Protein AF-A0A1V1P6X6-F1 (afdb_monomer_lite)

InterPro domains:
  IPR006120 Resolvase, HTH domain [PF02796] (16-47)
  IPR009057 Homedomain-like superfamily [SSF4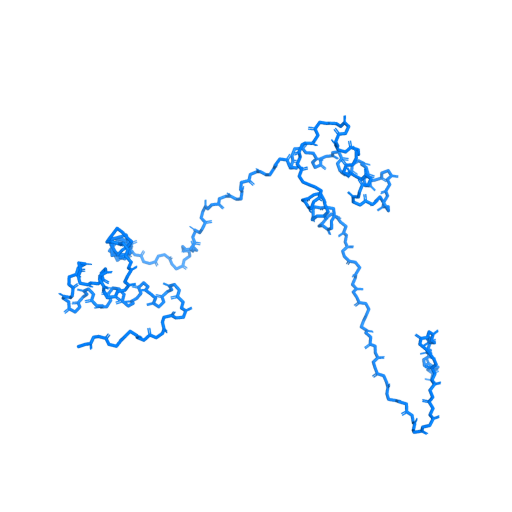6689] (17-115)

Foldseek 3Di:
DDPDDPDPDPVSVLVVLQVVVVVVDDLVNCCVVVVHDSVVSVVSNVVVVVCVVVDDPVPPDPPPVPPPPDDLCNVCVVVLVVCCVVPVPDDLVNSVVVVVVVPDPDDSVVSVVVNVVVDDPDDPDDDDDDDDDPPDDDDDDDDDDDDDD

Sequence (149 aa):
MIEVEIIKSKEEFENFVITKHAEGISIRSLAKILKVGRNTIRKILRSNESRRDNGHDILTEKKSNRKPKKKKLDDYAPKMKELLEKYPKITGVRMFEELQENGYEGSISLVREKLSRMRPSAKKTAINRFETEAGVHYGKNVIMVRKSI

Radius of gyration: 28.3 Å; chains: 1; bounding box: 50×43×78 Å

Structure (mmCIF, N/CA/C/O backbone):
data_AF-A0A1V1P6X6-F1
#
_entry.id   AF-A0A1V1P6X6-F1
#
loop_
_atom_site.group_PDB
_atom_site.id
_atom_site.type_symbol
_atom_site.label_atom_id
_atom_site.label_alt_id
_atom_site.label_comp_id
_atom_site.label_asym_id
_atom_site.label_entity_id
_atom_site.label_seq_id
_atom_site.pdbx_PDB_ins_code
_atom_site.Cartn_x
_atom_site.Cartn_y
_atom_site.Cartn_z
_atom_site.occupancy
_atom_site.B_iso_or_equiv
_atom_site.auth_seq_id
_atom_site.auth_comp_id
_atom_site.auth_asym_id
_atom_site.auth_atom_id
_atom_site.pdbx_PDB_model_num
ATOM 1 N N . MET A 1 1 ? 23.877 -17.109 -26.649 1.00 44.09 1 MET A N 1
ATOM 2 C CA . MET A 1 1 ? 22.930 -17.419 -25.556 1.00 44.09 1 MET A CA 1
ATOM 3 C C . MET A 1 1 ? 23.117 -16.304 -24.539 1.00 44.09 1 MET A C 1
ATOM 5 O O . MET A 1 1 ? 24.255 -16.095 -24.156 1.00 44.09 1 MET A O 1
ATOM 9 N N . ILE A 1 2 ? 22.105 -15.482 -24.242 1.00 53.31 2 ILE A N 1
ATOM 10 C CA . ILE A 1 2 ? 22.279 -14.400 -23.255 1.00 53.31 2 ILE A CA 1
ATOM 11 C C . ILE A 1 2 ? 22.017 -15.021 -21.887 1.00 53.31 2 ILE A C 1
ATOM 13 O O . ILE A 1 2 ? 20.891 -15.449 -21.633 1.00 53.31 2 ILE A O 1
ATOM 17 N N . GLU A 1 3 ? 23.050 -15.122 -21.056 1.00 53.53 3 GLU A N 1
ATOM 18 C CA . GLU A 1 3 ? 22.897 -15.476 -19.648 1.00 53.53 3 GLU A CA 1
ATOM 19 C C . GLU A 1 3 ? 22.062 -14.384 -18.983 1.00 53.53 3 GLU A C 1
ATOM 21 O O . GLU A 1 3 ? 22.423 -13.207 -18.977 1.00 53.53 3 GLU A O 1
ATOM 26 N N . VAL A 1 4 ? 20.876 -14.755 -18.511 1.00 59.06 4 VAL A N 1
ATOM 27 C CA . VAL A 1 4 ? 20.035 -13.835 -17.753 1.00 59.06 4 VAL A CA 1
ATOM 28 C C . VAL A 1 4 ? 20.540 -13.896 -16.321 1.00 59.06 4 VAL A C 1
ATOM 30 O O . VAL A 1 4 ? 20.183 -14.804 -15.571 1.00 59.06 4 VAL A O 1
ATOM 33 N N . GLU A 1 5 ? 21.412 -12.955 -15.966 1.00 62.25 5 GLU A N 1
ATOM 34 C CA . GLU A 1 5 ? 21.786 -12.705 -14.577 1.00 62.25 5 GLU A CA 1
ATOM 35 C C . GLU A 1 5 ? 20.522 -12.496 -13.733 1.00 62.25 5 GLU A C 1
ATOM 37 O O . GLU A 1 5 ? 19.517 -11.950 -14.195 1.00 62.25 5 GLU A O 1
ATOM 42 N N . ILE A 1 6 ? 20.549 -12.965 -12.487 1.00 70.25 6 ILE A N 1
ATOM 43 C CA . ILE A 1 6 ? 19.416 -12.839 -11.569 1.00 70.25 6 ILE A CA 1
ATOM 44 C C . ILE A 1 6 ? 19.187 -11.351 -11.292 1.00 70.25 6 ILE A C 1
ATOM 46 O O . ILE A 1 6 ? 19.927 -10.735 -10.529 1.00 70.25 6 ILE A O 1
ATOM 50 N N . ILE A 1 7 ? 18.141 -10.790 -11.891 1.00 74.38 7 ILE A N 1
ATOM 51 C CA . ILE A 1 7 ? 17.717 -9.409 -11.662 1.00 74.38 7 ILE A CA 1
ATOM 52 C C . ILE A 1 7 ? 17.001 -9.354 -10.310 1.00 74.38 7 ILE A C 1
ATOM 54 O O . ILE A 1 7 ? 15.911 -9.912 -10.155 1.00 74.38 7 ILE A O 1
ATOM 58 N N . LYS A 1 8 ? 17.615 -8.704 -9.317 1.00 72.62 8 LYS A N 1
ATOM 59 C CA . LYS A 1 8 ? 17.133 -8.667 -7.925 1.00 72.62 8 LYS A CA 1
ATOM 60 C C . LYS A 1 8 ? 16.248 -7.456 -7.657 1.00 72.62 8 LYS A C 1
ATOM 62 O O . LYS A 1 8 ? 15.394 -7.509 -6.772 1.00 72.62 8 LYS A O 1
ATOM 67 N N . SER A 1 9 ? 16.412 -6.380 -8.427 1.00 84.31 9 SER A N 1
ATOM 68 C CA . SER A 1 9 ? 15.653 -5.141 -8.253 1.00 84.31 9 SER A CA 1
ATOM 69 C C . SER A 1 9 ? 15.051 -4.606 -9.555 1.00 84.31 9 SER A C 1
ATOM 71 O O . SER A 1 9 ? 15.495 -4.885 -10.669 1.00 84.31 9 SER A O 1
ATOM 73 N N . LYS A 1 10 ? 14.002 -3.786 -9.420 1.00 82.69 10 LYS A N 1
ATOM 74 C CA . LYS A 1 10 ? 13.380 -3.104 -10.566 1.00 82.69 10 LYS A CA 1
ATOM 75 C C . LYS A 1 10 ? 14.355 -2.142 -11.261 1.00 82.69 10 LYS A C 1
ATOM 77 O O . LYS A 1 10 ? 14.233 -1.917 -12.459 1.00 82.69 10 LYS A O 1
ATOM 82 N N . GLU A 1 11 ? 15.291 -1.566 -10.515 1.00 84.62 11 GLU A N 1
ATOM 83 C CA . GLU A 1 11 ? 16.304 -0.650 -11.051 1.00 84.62 11 GLU A CA 1
ATOM 84 C C . GLU A 1 11 ? 17.312 -1.383 -11.927 1.00 84.62 11 GLU A C 1
ATOM 86 O O . GLU A 1 11 ? 17.564 -0.962 -13.053 1.00 84.62 11 GLU A O 1
ATOM 91 N N . GLU A 1 12 ? 17.802 -2.530 -11.458 1.00 85.56 12 GLU A N 1
ATOM 92 C CA . GLU A 1 12 ? 18.654 -3.418 -12.252 1.00 85.56 12 GLU A CA 1
ATOM 93 C C . GLU A 1 12 ? 17.956 -3.854 -13.543 1.00 85.56 12 GLU A C 1
ATOM 95 O O . GLU A 1 12 ? 18.572 -3.844 -14.607 1.00 85.56 12 GLU A O 1
ATOM 100 N N . PHE A 1 13 ? 16.653 -4.160 -13.478 1.00 89.31 13 PHE A N 1
ATOM 101 C CA . PHE A 1 13 ? 15.863 -4.498 -14.664 1.00 89.31 13 PHE A CA 1
ATOM 102 C C . PHE A 1 13 ? 15.847 -3.365 -15.698 1.00 89.31 13 PHE A C 1
ATOM 104 O O . PHE A 1 13 ? 16.064 -3.598 -16.888 1.00 89.31 13 PHE A O 1
ATOM 111 N N . GLU A 1 14 ? 15.561 -2.138 -15.253 1.00 89.56 14 GLU A N 1
ATOM 112 C CA . GLU A 1 14 ? 15.500 -0.964 -16.128 1.00 89.56 14 GLU A CA 1
ATOM 113 C C . GLU A 1 14 ? 16.864 -0.694 -16.777 1.00 89.56 14 GLU A C 1
ATOM 115 O O . GLU A 1 14 ? 16.933 -0.536 -17.998 1.00 89.56 14 GLU A O 1
ATOM 120 N N . ASN A 1 15 ? 17.943 -0.736 -15.992 1.00 89.56 15 ASN A N 1
ATOM 121 C CA . ASN A 1 15 ? 19.306 -0.540 -16.483 1.00 89.56 15 ASN A CA 1
ATOM 122 C C . ASN A 1 15 ? 19.712 -1.624 -17.485 1.00 89.56 15 ASN A C 1
ATOM 124 O O . ASN A 1 15 ? 20.220 -1.299 -18.555 1.00 89.56 15 ASN A O 1
ATOM 128 N N . PHE A 1 16 ? 19.414 -2.895 -17.201 1.00 90.69 16 PHE A N 1
ATOM 129 C CA . PHE A 1 16 ? 19.699 -4.001 -18.114 1.00 90.69 16 PHE A CA 1
ATOM 130 C C . PHE A 1 16 ? 19.025 -3.801 -19.477 1.00 90.69 16 PHE A C 1
ATOM 132 O O . PHE A 1 16 ? 19.661 -3.943 -20.521 1.00 90.69 16 PHE A O 1
ATOM 139 N N . VAL A 1 17 ? 17.743 -3.417 -19.480 1.00 92.38 17 VAL A N 1
ATOM 140 C CA . VAL A 1 17 ? 16.995 -3.134 -20.715 1.00 92.38 17 VAL A CA 1
ATOM 141 C C . VAL A 1 17 ? 17.638 -1.993 -21.506 1.00 92.38 17 VAL A C 1
ATOM 143 O O . VAL A 1 17 ? 17.759 -2.101 -22.727 1.00 92.38 17 VAL A O 1
ATOM 146 N N . ILE A 1 18 ? 18.053 -0.917 -20.833 1.00 91.81 18 ILE A N 1
ATOM 147 C CA . ILE A 1 18 ? 18.682 0.247 -21.471 1.00 91.81 18 ILE A CA 1
ATOM 148 C C . ILE A 1 18 ? 20.032 -0.139 -22.084 1.00 91.81 18 ILE A C 1
ATOM 150 O O . ILE A 1 18 ? 20.260 0.142 -23.260 1.00 91.81 18 ILE A O 1
ATOM 154 N N . THR A 1 19 ? 20.891 -0.825 -21.325 1.00 92.31 19 THR A N 1
ATOM 155 C CA . THR A 1 19 ? 22.223 -1.248 -21.779 1.00 92.31 19 THR A CA 1
ATOM 156 C C . THR A 1 19 ? 22.123 -2.192 -22.971 1.00 92.31 19 THR A C 1
ATOM 158 O O . THR A 1 19 ? 22.724 -1.944 -24.011 1.00 92.31 19 THR A O 1
ATOM 161 N N . LYS A 1 20 ? 21.279 -3.227 -22.885 1.00 92.06 20 LYS A N 1
ATOM 162 C CA . LYS A 1 20 ? 21.113 -4.200 -23.973 1.00 92.06 20 LYS A CA 1
ATOM 163 C C . LYS A 1 20 ? 20.488 -3.606 -25.231 1.00 92.06 20 LYS A C 1
ATOM 165 O O . LYS A 1 20 ? 20.836 -4.011 -26.337 1.00 92.06 20 LYS A O 1
ATOM 170 N N . HIS A 1 21 ? 19.587 -2.637 -25.092 1.00 92.31 21 HIS A N 1
ATOM 171 C CA . HIS A 1 21 ? 19.067 -1.917 -26.250 1.00 92.31 21 HIS A CA 1
ATOM 172 C C . HIS A 1 21 ? 20.132 -1.012 -26.890 1.00 92.31 21 HIS A C 1
ATOM 174 O O . HIS A 1 21 ? 20.191 -0.925 -28.113 1.00 92.31 21 HIS A O 1
ATOM 180 N N . ALA A 1 22 ? 20.992 -0.375 -26.086 1.00 90.31 22 ALA A N 1
ATOM 181 C CA . ALA A 1 22 ? 22.118 0.421 -26.581 1.00 90.31 22 ALA A CA 1
ATOM 182 C C . ALA A 1 22 ? 23.176 -0.436 -27.302 1.00 90.31 22 ALA A C 1
ATOM 184 O O . ALA A 1 22 ? 23.744 0.013 -28.290 1.00 90.31 22 ALA A O 1
ATOM 185 N N . GLU A 1 23 ? 23.367 -1.691 -26.879 1.00 92.44 23 GLU A N 1
ATOM 186 C CA . GLU A 1 23 ? 24.175 -2.704 -27.583 1.00 92.44 23 GLU A CA 1
ATOM 187 C C . GLU A 1 23 ? 23.555 -3.166 -28.927 1.00 92.44 23 GLU A C 1
ATOM 189 O O . GLU A 1 23 ? 24.137 -3.991 -29.627 1.00 92.44 23 GLU A O 1
ATOM 194 N N . GLY A 1 24 ? 22.370 -2.667 -29.308 1.00 92.56 24 GLY A N 1
ATOM 195 C CA . GLY A 1 24 ? 21.721 -2.969 -30.591 1.00 92.56 24 GLY A CA 1
ATOM 196 C C . GLY A 1 24 ? 20.724 -4.132 -30.557 1.00 92.56 24 GLY A C 1
ATOM 197 O O . GLY A 1 24 ? 20.193 -4.531 -31.598 1.00 92.56 24 GLY A O 1
ATOM 198 N N . ILE A 1 25 ? 20.408 -4.684 -29.380 1.00 91.75 25 ILE A N 1
ATOM 199 C CA . ILE A 1 25 ? 19.417 -5.760 -29.272 1.00 91.75 25 ILE A CA 1
ATOM 200 C C . ILE A 1 25 ? 18.009 -5.191 -29.477 1.00 91.75 25 ILE A C 1
ATOM 202 O O . ILE A 1 25 ? 17.536 -4.324 -28.742 1.00 91.75 25 ILE A O 1
ATOM 206 N N . SER A 1 26 ? 17.287 -5.741 -30.457 1.00 94.50 26 SER A N 1
ATOM 207 C CA . SER A 1 26 ? 15.930 -5.286 -30.765 1.00 94.50 26 SER A CA 1
ATOM 208 C C . SER A 1 26 ? 14.947 -5.497 -29.605 1.00 94.50 26 SER A C 1
ATOM 210 O O . SER A 1 26 ? 14.988 -6.498 -28.883 1.00 94.50 26 SER A O 1
ATOM 212 N N . ILE A 1 27 ? 13.948 -4.613 -29.508 1.00 93.56 27 ILE A N 1
ATOM 213 C CA . ILE A 1 27 ? 12.842 -4.708 -28.534 1.00 93.56 27 ILE A CA 1
ATOM 214 C C . ILE A 1 27 ? 12.140 -6.077 -28.596 1.00 93.56 27 ILE A C 1
ATOM 216 O O . ILE A 1 27 ? 11.702 -6.607 -27.576 1.00 93.56 27 ILE A O 1
ATOM 220 N N . ARG A 1 28 ? 12.012 -6.665 -29.796 1.00 93.12 28 ARG A N 1
ATOM 221 C CA . ARG A 1 28 ? 11.396 -7.990 -29.979 1.00 93.12 28 ARG A CA 1
ATOM 222 C C . ARG A 1 28 ? 12.242 -9.096 -29.349 1.00 93.12 28 ARG A C 1
ATOM 224 O O . ARG A 1 28 ? 11.672 -9.987 -28.725 1.00 93.12 28 ARG A O 1
ATOM 231 N N . SER A 1 29 ? 13.563 -9.022 -29.502 1.00 91.69 29 SER A N 1
ATOM 232 C CA . SER A 1 29 ? 14.496 -9.975 -28.899 1.00 91.69 29 SER A CA 1
ATOM 233 C C . SER A 1 29 ? 14.498 -9.848 -27.374 1.00 91.69 29 SER A C 1
ATOM 235 O O . SER A 1 29 ? 14.272 -10.837 -26.681 1.00 91.69 29 SER A O 1
ATOM 237 N N . LEU A 1 30 ? 14.581 -8.619 -26.848 1.00 90.69 30 LEU A N 1
ATOM 238 C CA . LEU A 1 30 ? 14.488 -8.349 -25.407 1.00 90.69 30 LEU A CA 1
ATOM 239 C C . LEU A 1 30 ? 13.196 -8.888 -24.788 1.00 90.69 30 LEU A C 1
ATOM 241 O O . LEU A 1 30 ? 13.235 -9.529 -23.743 1.00 90.69 30 LEU A O 1
ATOM 245 N N . ALA A 1 31 ? 12.055 -8.692 -25.453 1.00 92.69 31 ALA A N 1
ATOM 246 C CA . ALA A 1 31 ? 10.772 -9.213 -24.983 1.00 92.69 31 ALA A CA 1
ATOM 247 C C . ALA A 1 31 ? 10.758 -10.747 -24.888 1.00 92.69 31 ALA A C 1
ATOM 249 O O . ALA A 1 31 ? 10.180 -11.302 -23.955 1.00 92.69 31 ALA A O 1
ATOM 250 N N . LYS A 1 32 ? 11.402 -11.430 -25.844 1.00 89.44 32 LYS A N 1
ATOM 251 C CA . LYS A 1 32 ? 11.490 -12.894 -25.878 1.00 89.44 32 LYS A CA 1
ATOM 252 C C . LYS A 1 32 ? 12.423 -13.431 -24.790 1.00 89.44 32 LYS A C 1
ATOM 254 O O . LYS A 1 32 ? 12.081 -14.419 -24.150 1.00 89.44 32 LYS A O 1
ATOM 259 N N . ILE A 1 33 ? 13.562 -12.772 -24.574 1.00 88.25 33 ILE A N 1
ATOM 260 C CA . ILE A 1 33 ? 14.589 -13.183 -23.603 1.00 88.25 33 ILE A CA 1
ATOM 261 C C . ILE A 1 33 ? 14.120 -12.919 -22.169 1.00 88.25 33 ILE A C 1
ATOM 263 O O . ILE A 1 33 ? 14.171 -13.813 -21.332 1.00 88.25 33 ILE A O 1
ATOM 267 N N . LEU A 1 34 ? 13.589 -11.723 -21.901 1.00 86.81 34 LEU A N 1
ATOM 268 C CA . LEU A 1 34 ? 13.144 -11.310 -20.565 1.00 86.81 34 LEU A CA 1
ATOM 269 C C . LEU A 1 34 ? 11.728 -11.792 -20.216 1.00 86.81 34 LEU A C 1
ATOM 271 O O . LEU A 1 34 ? 11.293 -11.623 -19.083 1.00 86.81 34 LEU A O 1
ATOM 275 N N . LYS A 1 35 ? 10.988 -12.361 -21.180 1.00 88.69 35 LYS A N 1
ATOM 276 C CA . LYS A 1 35 ? 9.568 -12.746 -21.042 1.00 88.69 35 LYS A CA 1
ATOM 277 C C . LYS A 1 35 ? 8.675 -11.596 -20.548 1.00 88.69 35 LYS A C 1
ATOM 279 O O . LYS A 1 35 ? 7.726 -11.798 -19.796 1.00 88.69 35 LYS A O 1
ATOM 284 N N . VAL A 1 36 ? 8.959 -10.377 -21.007 1.00 89.94 36 VAL A N 1
ATOM 285 C CA . VAL A 1 36 ? 8.192 -9.167 -20.679 1.00 89.94 36 VAL A CA 1
ATOM 286 C C . VAL A 1 36 ? 7.527 -8.608 -21.936 1.00 89.94 36 VAL A C 1
ATOM 288 O O . VAL A 1 36 ? 8.077 -8.652 -23.036 1.00 89.94 36 VAL A O 1
ATOM 291 N N . GLY A 1 37 ? 6.327 -8.043 -21.785 1.00 91.69 37 GLY A N 1
ATOM 292 C CA . GLY A 1 37 ? 5.616 -7.393 -22.883 1.00 91.69 37 GLY A CA 1
ATOM 293 C C . GLY A 1 37 ? 6.428 -6.262 -23.531 1.00 91.69 37 GLY A C 1
ATOM 294 O O . GLY A 1 37 ? 7.026 -5.427 -22.851 1.00 91.69 37 GLY A O 1
ATOM 295 N N . ARG A 1 38 ? 6.383 -6.173 -24.868 1.00 92.44 38 ARG A N 1
ATOM 296 C CA . ARG A 1 38 ? 7.097 -5.143 -25.657 1.00 92.44 38 ARG A CA 1
ATOM 297 C C . ARG A 1 38 ? 6.769 -3.712 -25.206 1.00 92.44 38 ARG A C 1
ATOM 299 O O . ARG A 1 38 ? 7.607 -2.824 -25.318 1.00 92.44 38 ARG A O 1
ATOM 306 N N . ASN A 1 39 ? 5.559 -3.483 -24.694 1.00 94.69 39 ASN A N 1
ATOM 307 C CA . ASN A 1 39 ? 5.123 -2.174 -24.203 1.00 94.69 39 ASN A CA 1
ATOM 308 C C . ASN A 1 39 ? 5.856 -1.746 -22.928 1.00 94.69 39 ASN A C 1
ATOM 310 O O . ASN A 1 39 ? 6.136 -0.562 -22.770 1.00 94.69 39 ASN A O 1
ATOM 314 N N . THR A 1 40 ? 6.220 -2.688 -22.058 1.00 92.06 40 THR A N 1
ATOM 315 C CA . THR A 1 40 ? 7.005 -2.401 -20.852 1.00 92.06 40 THR A CA 1
ATOM 316 C C . THR A 1 40 ? 8.410 -1.954 -21.231 1.00 92.06 40 THR A C 1
ATOM 318 O O . THR A 1 40 ? 8.866 -0.920 -20.758 1.00 92.06 40 THR A O 1
ATOM 321 N N . ILE A 1 41 ? 9.050 -2.671 -22.159 1.00 92.94 41 ILE A N 1
ATOM 322 C CA . ILE A 1 41 ? 10.378 -2.320 -22.679 1.00 92.94 41 ILE A CA 1
ATOM 323 C C . ILE A 1 41 ? 10.344 -0.933 -23.331 1.00 92.94 41 ILE A C 1
ATOM 325 O O . ILE A 1 41 ? 11.138 -0.069 -22.977 1.00 92.94 41 ILE A O 1
ATOM 329 N N . ARG A 1 42 ? 9.364 -0.663 -24.208 1.00 94.56 42 ARG A N 1
ATOM 330 C CA . ARG A 1 42 ? 9.182 0.674 -24.806 1.00 94.56 42 ARG A CA 1
ATOM 331 C C . ARG A 1 42 ? 8.988 1.766 -23.763 1.00 94.56 42 ARG A C 1
ATOM 333 O O . ARG A 1 42 ? 9.522 2.855 -23.925 1.00 94.56 42 ARG A O 1
ATOM 340 N N . LYS A 1 43 ? 8.209 1.496 -22.713 1.00 93.19 43 LYS A N 1
ATOM 341 C CA . LYS A 1 43 ? 7.966 2.460 -21.638 1.00 93.19 43 LYS A CA 1
ATOM 342 C C . LYS A 1 43 ? 9.256 2.799 -20.894 1.00 93.19 43 LYS A C 1
ATOM 344 O O . LYS A 1 43 ? 9.474 3.970 -20.612 1.00 93.19 43 LYS A O 1
ATOM 349 N N . ILE A 1 44 ? 10.097 1.803 -20.616 1.00 91.81 44 ILE A N 1
ATOM 350 C CA . ILE A 1 44 ? 11.402 2.001 -19.970 1.00 91.81 44 ILE A CA 1
ATOM 351 C C . ILE A 1 44 ? 12.304 2.860 -20.856 1.00 91.81 44 ILE A C 1
ATOM 353 O O . ILE A 1 44 ? 12.811 3.875 -20.390 1.00 91.81 44 ILE A O 1
ATOM 357 N N . LEU A 1 45 ? 12.432 2.512 -22.140 1.00 92.38 45 LEU A N 1
ATOM 358 C CA . LEU A 1 45 ? 13.278 3.252 -23.081 1.00 92.38 45 LEU A CA 1
ATOM 359 C C . LEU A 1 45 ? 12.825 4.710 -23.244 1.00 92.38 45 LEU A C 1
ATOM 361 O O . LEU A 1 45 ? 13.643 5.609 -23.096 1.00 92.38 45 LEU A O 1
ATOM 365 N N . ARG A 1 46 ? 11.520 4.952 -23.435 1.00 91.50 46 ARG A N 1
ATOM 366 C CA . ARG A 1 46 ? 10.955 6.313 -23.514 1.00 91.50 46 ARG A CA 1
ATOM 367 C C . ARG A 1 46 ? 11.139 7.095 -22.218 1.00 91.50 46 ARG A C 1
ATOM 369 O O . ARG A 1 46 ? 11.444 8.278 -22.249 1.00 91.50 46 ARG A O 1
ATOM 376 N N . SER A 1 47 ? 10.947 6.443 -21.069 1.00 86.50 47 SER A N 1
ATOM 377 C CA . SER A 1 47 ? 11.157 7.089 -19.772 1.00 86.50 47 SER A CA 1
ATOM 378 C C . 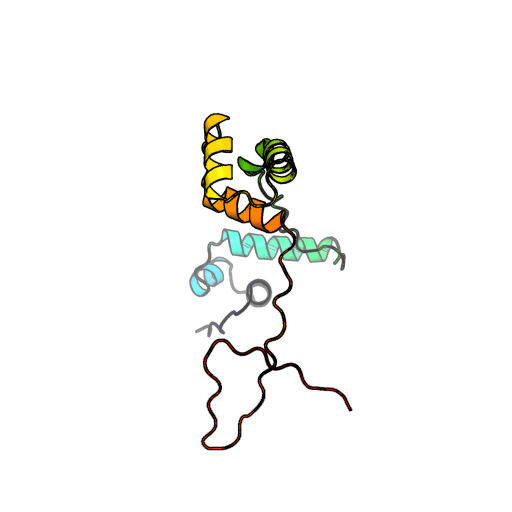SER A 1 47 ? 12.621 7.477 -19.579 1.00 86.50 47 SER A C 1
ATOM 380 O O . SER A 1 47 ? 12.888 8.532 -19.015 1.00 86.50 47 SER A O 1
ATOM 382 N N . ASN A 1 48 ? 13.559 6.653 -20.045 1.00 87.44 48 ASN A N 1
ATOM 383 C CA . ASN A 1 48 ? 14.986 6.952 -20.013 1.00 87.44 48 ASN A CA 1
ATOM 384 C C . ASN A 1 48 ? 15.364 8.090 -20.973 1.00 87.44 48 ASN A C 1
ATOM 386 O O . ASN A 1 48 ? 16.089 8.991 -20.577 1.00 87.44 48 ASN A O 1
ATOM 390 N N . GLU A 1 49 ? 14.840 8.087 -22.198 1.00 85.69 49 GLU A N 1
ATOM 391 C CA . GLU A 1 49 ? 15.031 9.170 -23.174 1.00 85.69 49 GLU A CA 1
ATOM 392 C C . GLU A 1 49 ? 14.516 10.505 -22.620 1.00 85.69 49 GLU A C 1
ATOM 394 O O . GLU A 1 49 ? 15.282 11.451 -22.474 1.00 85.69 49 GLU A O 1
ATOM 399 N N . SER A 1 50 ? 13.281 10.527 -22.107 1.00 83.69 50 SER A N 1
ATOM 400 C CA . SER A 1 50 ? 12.714 11.727 -21.476 1.00 83.69 50 SER A CA 1
ATOM 401 C C . SER A 1 50 ? 13.510 12.229 -20.262 1.00 83.69 50 SER A C 1
ATOM 403 O O . SER A 1 50 ? 13.503 13.424 -19.983 1.00 83.69 50 SER A O 1
ATOM 405 N N . ARG A 1 51 ? 14.206 11.339 -19.538 1.00 80.88 51 ARG A N 1
ATOM 406 C CA . ARG A 1 51 ? 15.108 11.708 -18.433 1.00 80.88 51 ARG A CA 1
ATOM 407 C C . ARG A 1 51 ? 16.420 12.319 -18.922 1.00 80.88 51 ARG A C 1
ATOM 409 O O . ARG A 1 51 ? 16.976 13.154 -18.219 1.00 80.88 51 ARG A O 1
ATOM 416 N N . ARG A 1 52 ? 16.921 11.895 -20.086 1.00 77.56 52 ARG A N 1
ATOM 417 C CA . ARG A 1 52 ? 18.127 12.465 -20.706 1.00 77.56 52 ARG A CA 1
ATOM 418 C C . ARG A 1 52 ? 17.849 13.862 -21.248 1.00 77.56 52 ARG A C 1
ATOM 420 O O . ARG A 1 52 ? 18.641 14.759 -20.994 1.00 77.56 52 ARG A O 1
ATOM 427 N N . ASP A 1 53 ? 16.706 14.042 -21.906 1.00 79.75 53 ASP A N 1
ATOM 428 C CA . ASP A 1 53 ? 16.354 15.308 -22.557 1.00 79.75 53 ASP A CA 1
ATOM 429 C C . ASP A 1 53 ? 15.999 16.419 -21.557 1.00 79.75 53 ASP A C 1
ATOM 431 O O . ASP A 1 53 ? 16.336 17.577 -21.776 1.00 79.75 53 ASP A O 1
ATOM 435 N N . ASN A 1 54 ? 15.337 16.081 -20.443 1.00 70.94 54 ASN A N 1
ATOM 436 C CA . ASN A 1 54 ? 14.841 17.069 -19.472 1.00 70.94 54 ASN A CA 1
ATOM 437 C C . ASN A 1 54 ? 15.754 17.272 -18.246 1.00 70.94 54 ASN A C 1
ATOM 439 O O . ASN A 1 54 ? 15.397 18.023 -17.341 1.00 70.94 54 ASN A O 1
ATOM 443 N N . GLY A 1 55 ? 16.918 16.614 -18.202 1.00 59.81 55 GLY A N 1
ATOM 444 C CA . GLY A 1 55 ? 17.832 16.658 -17.059 1.00 59.81 55 GLY A CA 1
ATOM 445 C C . GLY A 1 55 ? 17.356 15.837 -15.851 1.00 59.81 55 GLY A C 1
ATOM 446 O O . GLY A 1 55 ? 16.166 15.627 -15.610 1.00 59.81 55 GLY A O 1
ATOM 447 N N . HIS A 1 56 ? 18.316 15.330 -15.075 1.00 56.69 56 HIS A N 1
ATOM 448 C CA . HIS A 1 56 ? 18.045 14.561 -13.863 1.00 56.69 56 HIS A CA 1
ATOM 449 C C . HIS A 1 56 ? 17.769 15.522 -12.703 1.00 56.69 56 HIS A C 1
ATOM 451 O O . HIS A 1 56 ? 18.694 15.993 -12.047 1.00 56.69 56 HIS A O 1
ATOM 457 N N . ASP A 1 57 ? 16.500 15.805 -12.423 1.00 58.12 57 ASP A N 1
ATOM 458 C CA . ASP A 1 57 ? 16.156 16.474 -11.173 1.00 58.12 57 ASP A CA 1
ATOM 459 C C . ASP A 1 57 ? 16.331 15.448 -10.039 1.00 58.12 57 ASP A C 1
ATOM 461 O O . ASP A 1 57 ? 15.557 14.492 -9.913 1.00 58.12 57 ASP A O 1
ATOM 465 N N . ILE A 1 58 ? 17.416 15.583 -9.271 1.00 55.91 58 ILE A N 1
ATOM 466 C CA . ILE A 1 58 ? 17.872 14.650 -8.217 1.00 55.91 58 ILE A CA 1
ATOM 467 C C . ILE A 1 58 ? 16.773 14.456 -7.145 1.00 55.91 58 ILE A C 1
ATOM 469 O O . ILE A 1 58 ? 16.746 13.454 -6.434 1.00 55.91 58 ILE A O 1
ATOM 473 N N . LEU A 1 59 ? 15.812 15.386 -7.093 1.00 55.12 59 LEU A N 1
ATOM 474 C CA . LEU A 1 59 ? 14.669 15.426 -6.183 1.00 55.12 59 LEU A CA 1
ATOM 475 C C . LEU A 1 59 ? 13.375 14.829 -6.757 1.00 55.12 59 LEU A C 1
ATOM 477 O O . LEU A 1 59 ? 12.352 14.821 -6.071 1.00 55.12 59 LEU A O 1
ATOM 481 N N . THR A 1 60 ? 13.373 14.312 -7.992 1.00 52.91 60 THR A N 1
ATOM 482 C CA . THR A 1 60 ? 12.198 13.607 -8.529 1.00 52.91 60 THR A CA 1
ATOM 483 C C . THR A 1 60 ? 12.093 12.216 -7.918 1.00 52.91 60 THR A C 1
ATOM 485 O O . THR A 1 60 ? 12.365 11.189 -8.543 1.00 52.91 60 THR A O 1
ATOM 488 N N . GLU A 1 61 ? 11.666 12.192 -6.654 1.00 55.72 61 GLU A N 1
ATOM 489 C CA . GLU A 1 61 ? 11.203 11.004 -5.957 1.00 55.72 61 GLU A CA 1
ATOM 490 C C . GLU A 1 61 ? 10.354 10.173 -6.916 1.00 55.72 61 GLU A C 1
ATOM 492 O O . GLU A 1 61 ? 9.442 10.690 -7.576 1.00 55.72 61 GLU A O 1
ATOM 497 N N . LYS A 1 62 ? 10.673 8.877 -7.018 1.00 58.31 62 LYS A N 1
ATOM 498 C CA . LYS A 1 62 ? 9.894 7.899 -7.776 1.00 58.31 62 LYS A CA 1
ATOM 499 C C . LYS A 1 62 ? 8.458 7.939 -7.277 1.00 58.31 62 LYS A C 1
ATOM 501 O O . LYS A 1 62 ? 8.064 7.211 -6.369 1.00 58.31 62 LYS A O 1
ATOM 506 N N . LYS A 1 63 ? 7.656 8.777 -7.923 1.00 55.22 63 LYS A N 1
ATOM 507 C CA . LYS A 1 63 ? 6.230 8.895 -7.704 1.00 55.22 63 LYS A CA 1
ATOM 508 C C . LYS A 1 63 ? 5.598 7.577 -8.130 1.00 55.22 63 LYS A C 1
ATOM 510 O O . LYS A 1 63 ? 5.088 7.427 -9.240 1.00 55.22 63 LYS A O 1
ATOM 515 N N . SER A 1 64 ? 5.506 6.637 -7.192 1.00 55.09 64 SER A N 1
ATOM 516 C CA . SER A 1 64 ? 4.296 5.834 -7.079 1.00 55.09 64 SER A CA 1
ATOM 517 C C . SER A 1 64 ? 3.172 6.798 -6.693 1.00 55.09 64 SER A C 1
ATOM 519 O O . SER A 1 64 ? 2.669 6.797 -5.577 1.00 55.09 64 SER A O 1
ATOM 521 N N . ASN A 1 65 ? 2.779 7.649 -7.645 1.00 54.50 65 ASN A N 1
ATOM 522 C CA . ASN A 1 65 ? 1.755 8.685 -7.521 1.00 54.50 65 ASN A CA 1
ATOM 523 C C . ASN A 1 65 ? 0.347 8.084 -7.421 1.00 54.50 65 ASN A C 1
ATOM 525 O O . ASN A 1 65 ? -0.655 8.750 -7.684 1.00 54.50 65 ASN A O 1
ATOM 529 N N . ARG A 1 66 ? 0.240 6.800 -7.068 1.00 59.12 66 ARG A N 1
ATOM 530 C CA . ARG A 1 66 ? -1.028 6.241 -6.640 1.00 59.12 66 ARG A CA 1
ATOM 531 C C . ARG A 1 66 ? -1.292 6.816 -5.264 1.00 59.12 66 ARG A C 1
ATOM 533 O O . ARG A 1 66 ? -0.878 6.245 -4.260 1.00 59.12 66 ARG A O 1
ATOM 540 N N . LYS A 1 67 ? -1.992 7.955 -5.252 1.00 60.94 67 LYS A N 1
ATOM 541 C CA . LYS A 1 67 ? -2.667 8.442 -4.053 1.00 60.94 67 LYS A CA 1
ATOM 542 C C . LYS A 1 67 ? -3.370 7.230 -3.431 1.00 60.94 67 LYS A C 1
ATOM 544 O O . LYS A 1 67 ? -4.066 6.519 -4.171 1.00 60.94 67 LYS A O 1
ATOM 549 N N . PRO A 1 68 ? -3.146 6.931 -2.140 1.00 63.41 68 PRO A N 1
ATOM 550 C CA . PRO A 1 68 ? -3.849 5.837 -1.495 1.00 63.41 68 PRO A CA 1
ATOM 551 C C . PRO A 1 68 ? -5.344 6.058 -1.727 1.00 63.41 68 PRO A C 1
ATOM 553 O O . PRO A 1 68 ? -5.863 7.147 -1.481 1.00 63.41 68 PRO A O 1
ATOM 556 N N . LYS A 1 69 ? -6.014 5.061 -2.315 1.00 68.88 69 LYS A N 1
ATOM 557 C CA . LYS A 1 69 ? -7.454 5.149 -2.565 1.00 68.88 69 LYS A CA 1
ATOM 558 C C . LYS A 1 69 ? -8.146 5.348 -1.217 1.00 68.88 69 LYS A C 1
ATOM 560 O O . LYS A 1 69 ? -7.814 4.632 -0.271 1.00 68.88 69 LYS A O 1
ATOM 565 N N . LYS A 1 70 ? -9.097 6.288 -1.151 1.00 72.25 70 LYS A N 1
ATOM 566 C CA . LYS A 1 70 ? -9.983 6.436 0.011 1.00 72.25 70 LYS A CA 1
ATOM 567 C C . LYS A 1 70 ? -10.602 5.073 0.311 1.00 72.25 70 LYS A C 1
ATOM 569 O O . LYS A 1 70 ? -11.155 4.438 -0.592 1.00 72.25 70 LYS A O 1
ATOM 574 N N . LYS A 1 71 ? -10.442 4.585 1.538 1.00 79.12 71 LYS A N 1
ATOM 575 C CA . LYS A 1 71 ? -11.070 3.333 1.962 1.00 79.12 71 LYS A CA 1
ATOM 576 C C . LYS A 1 71 ? -12.490 3.657 2.433 1.00 79.12 71 LYS A C 1
ATOM 578 O O . LYS A 1 71 ? -12.688 4.703 3.035 1.00 79.12 71 LYS A O 1
ATOM 583 N N . LYS A 1 72 ? -13.450 2.740 2.253 1.00 80.38 72 LYS A N 1
ATOM 584 C CA . LYS A 1 72 ? -14.833 2.893 2.768 1.00 80.38 72 LYS A CA 1
ATOM 585 C C . LYS A 1 72 ? -14.883 3.262 4.263 1.00 80.38 72 LYS A C 1
ATOM 587 O O . LYS A 1 72 ? -15.792 3.940 4.707 1.00 80.38 72 LYS A O 1
ATOM 592 N N . LEU A 1 73 ? -13.894 2.815 5.044 1.00 86.69 73 LEU A N 1
ATOM 593 C CA . LEU A 1 73 ? -13.798 3.104 6.477 1.00 86.69 73 LEU A CA 1
ATOM 594 C C . LEU A 1 73 ? -13.400 4.556 6.791 1.00 86.69 73 LEU A C 1
ATOM 596 O O . LEU A 1 73 ? -13.614 5.009 7.912 1.00 86.69 73 LEU A O 1
ATOM 600 N N . ASP A 1 74 ? -12.800 5.285 5.848 1.00 82.88 74 ASP A N 1
ATOM 601 C CA . ASP A 1 74 ? -12.327 6.644 6.121 1.00 82.88 74 ASP A CA 1
ATOM 602 C C . ASP A 1 74 ? -13.491 7.613 6.392 1.00 82.88 74 ASP A C 1
ATOM 604 O O . ASP A 1 74 ? -13.325 8.515 7.211 1.00 82.88 74 ASP A O 1
ATOM 608 N N . ASP A 1 75 ? -14.675 7.362 5.822 1.00 88.31 75 ASP A N 1
ATOM 609 C CA . ASP A 1 75 ? -15.894 8.147 6.077 1.00 88.31 75 ASP A CA 1
ATOM 610 C C . ASP A 1 75 ? -16.439 7.936 7.505 1.00 88.31 75 ASP A C 1
ATOM 612 O O . ASP A 1 75 ? -17.072 8.818 8.079 1.00 88.31 75 ASP A O 1
ATOM 616 N N . TYR A 1 76 ? -16.116 6.799 8.128 1.00 90.69 76 TYR A N 1
ATOM 617 C CA . TYR A 1 76 ? -16.528 6.439 9.491 1.00 90.69 76 TYR A CA 1
ATOM 618 C C . TYR A 1 76 ? -15.486 6.794 10.563 1.00 90.69 76 TYR A C 1
ATOM 620 O O . TYR A 1 76 ? -15.703 6.561 11.755 1.00 90.69 76 TYR A O 1
ATOM 628 N N . ALA A 1 77 ? -14.354 7.387 10.170 1.00 88.75 77 ALA A N 1
ATOM 629 C CA . ALA A 1 77 ? -13.318 7.843 11.090 1.00 88.75 77 ALA A CA 1
ATOM 630 C C . ALA A 1 77 ? -13.808 8.769 12.231 1.00 88.75 77 ALA A C 1
ATOM 632 O O . ALA A 1 77 ? -13.331 8.566 13.350 1.00 88.75 77 ALA A O 1
ATOM 633 N N . PRO A 1 78 ? -14.712 9.755 12.025 1.00 91.31 78 PRO A N 1
ATOM 634 C CA . PRO A 1 78 ? -15.201 10.592 13.126 1.00 91.31 78 PRO A CA 1
ATOM 635 C C . PRO A 1 78 ? -15.956 9.770 14.177 1.00 91.31 78 PRO A C 1
ATOM 637 O O . PRO A 1 78 ? -15.627 9.835 15.358 1.00 91.31 78 PRO A O 1
ATOM 640 N N . LYS A 1 79 ? -16.859 8.886 13.745 1.00 90.88 79 LYS A N 1
ATOM 641 C CA . LYS A 1 79 ? -17.629 8.022 14.645 1.00 90.88 79 LYS A CA 1
ATOM 642 C C . LYS A 1 79 ? -16.746 7.052 15.431 1.00 90.88 79 LYS A C 1
ATOM 644 O O . LYS A 1 79 ? -16.971 6.802 16.612 1.00 90.88 79 LYS A O 1
ATOM 649 N N . MET A 1 80 ? -15.691 6.525 14.802 1.00 92.25 80 MET A N 1
ATOM 650 C CA . MET A 1 80 ? -14.714 5.698 15.517 1.00 92.25 80 MET A CA 1
ATOM 651 C C . MET A 1 80 ? -14.016 6.467 16.645 1.00 92.25 80 MET A C 1
ATOM 653 O O . MET A 1 80 ? -13.716 5.854 17.667 1.00 92.25 80 MET A O 1
ATOM 657 N N . LYS A 1 81 ? -13.748 7.771 16.476 1.00 92.06 81 LYS A N 1
ATOM 658 C CA . LYS A 1 81 ? -13.150 8.608 17.529 1.00 92.06 81 LYS A CA 1
ATOM 659 C C . LYS A 1 81 ? -14.123 8.841 18.679 1.00 92.06 81 LYS A C 1
ATOM 661 O O . LYS A 1 81 ? -13.738 8.605 19.815 1.00 92.06 81 LYS A O 1
ATOM 666 N N . GLU A 1 82 ? -15.375 9.187 18.386 1.00 92.88 82 GLU A N 1
ATOM 667 C CA . GLU A 1 82 ? -16.426 9.357 19.405 1.00 92.88 82 GLU A CA 1
ATOM 668 C C . GLU A 1 82 ? -16.595 8.090 20.258 1.00 92.88 82 GLU A C 1
ATOM 670 O O . GLU A 1 82 ? -16.613 8.139 21.489 1.00 92.88 82 GLU A O 1
ATOM 675 N N . LEU A 1 83 ? -16.640 6.919 19.611 1.00 91.56 83 LEU A N 1
ATOM 676 C CA . LEU A 1 83 ? -16.714 5.631 20.305 1.00 91.56 83 LEU A CA 1
ATOM 677 C C . LEU A 1 83 ? -15.455 5.333 21.128 1.00 91.56 83 LEU A C 1
ATOM 679 O O . LEU A 1 83 ? -15.552 4.707 22.182 1.00 91.56 83 LEU A O 1
ATOM 683 N N . LEU A 1 84 ? -14.278 5.762 20.667 1.00 91.88 84 LEU A N 1
ATOM 684 C CA . LEU A 1 84 ? -13.024 5.591 21.400 1.00 91.88 84 LEU A CA 1
ATOM 685 C C . LEU A 1 84 ? -12.956 6.502 22.635 1.00 91.88 84 LEU A C 1
ATOM 687 O O . LEU A 1 84 ? -12.430 6.079 23.661 1.00 91.88 84 LEU A O 1
ATOM 691 N N . GLU A 1 85 ? -13.484 7.722 22.542 1.00 90.19 85 GLU A N 1
ATOM 692 C CA . GLU A 1 85 ? -13.573 8.670 23.659 1.00 90.19 85 GLU A CA 1
ATOM 693 C C . GLU A 1 85 ? -14.552 8.173 24.723 1.00 90.19 85 GLU A C 1
ATOM 695 O O . GLU A 1 85 ? -14.217 8.140 25.907 1.00 90.19 85 GLU A O 1
ATOM 700 N N . LYS A 1 86 ? -15.730 7.695 24.301 1.00 92.94 86 LYS A N 1
ATOM 701 C CA . LYS A 1 86 ? -16.739 7.132 25.208 1.00 92.94 86 LYS A CA 1
ATOM 702 C C . LYS A 1 86 ? -16.295 5.800 25.818 1.00 92.94 86 LYS A C 1
ATOM 704 O O . LYS A 1 86 ? -16.551 5.532 26.991 1.00 92.94 86 LYS A O 1
ATOM 709 N N . TYR A 1 87 ? -15.614 4.965 25.032 1.00 91.38 87 TYR A N 1
ATOM 710 C CA . TYR A 1 87 ? -15.175 3.629 25.432 1.00 91.38 87 TYR A CA 1
ATOM 711 C C . TYR A 1 87 ? -13.703 3.378 25.053 1.00 91.38 87 TYR A C 1
ATOM 713 O O . TYR A 1 87 ? -13.408 2.668 24.083 1.00 91.38 87 TYR A O 1
ATOM 721 N N . PRO A 1 88 ? -12.735 3.838 25.869 1.00 87.31 88 PRO A N 1
ATOM 722 C CA . PRO A 1 88 ? -11.305 3.717 25.557 1.00 87.31 88 PRO A CA 1
ATOM 723 C C . PRO A 1 88 ? -10.833 2.276 25.304 1.00 87.31 88 PRO A C 1
ATOM 725 O O . PRO A 1 88 ? -9.956 2.028 24.470 1.00 87.31 88 PRO A O 1
ATOM 728 N N . LYS A 1 89 ? -11.456 1.299 25.980 1.00 87.81 89 LYS A N 1
ATOM 729 C CA . LYS A 1 89 ? -11.152 -0.142 25.886 1.00 87.81 89 LYS A CA 1
ATOM 730 C C . LYS A 1 89 ? -12.065 -0.920 24.922 1.00 87.81 89 LYS A C 1
ATOM 732 O O . LYS A 1 89 ? -12.051 -2.147 24.950 1.00 87.81 89 LYS A O 1
ATOM 737 N N . ILE A 1 90 ? -12.830 -0.247 24.052 1.00 90.94 90 ILE A N 1
ATOM 738 C CA . ILE A 1 90 ? -13.739 -0.911 23.101 1.00 90.94 90 ILE A CA 1
ATOM 739 C C . ILE A 1 90 ? -13.020 -1.967 22.247 1.00 90.94 90 ILE A C 1
ATOM 741 O O . ILE A 1 90 ? -11.917 -1.749 21.730 1.00 90.94 90 ILE A O 1
ATOM 745 N N . THR A 1 91 ? -13.611 -3.148 22.102 1.00 92.69 91 THR A N 1
ATOM 746 C CA . THR A 1 91 ? -13.020 -4.194 21.263 1.00 92.69 91 THR A CA 1
ATOM 747 C C . THR A 1 91 ? -13.241 -3.867 19.789 1.00 92.69 91 THR A C 1
ATOM 749 O O . THR A 1 91 ? -14.224 -3.230 19.417 1.00 92.69 91 THR A O 1
ATOM 752 N N . GLY A 1 92 ? -12.345 -4.332 18.915 1.00 91.75 92 GLY A N 1
ATOM 753 C CA . GLY A 1 92 ? -12.530 -4.147 17.470 1.00 91.75 92 GLY A CA 1
ATOM 754 C C . GLY A 1 92 ? -13.792 -4.826 16.924 1.00 91.75 92 GLY A C 1
ATOM 755 O O . GLY A 1 92 ? -14.260 -4.445 15.861 1.00 91.75 92 GLY A O 1
ATOM 756 N N . VAL A 1 93 ? -14.337 -5.812 17.649 1.00 95.00 93 VAL A N 1
ATOM 757 C CA . VAL A 1 93 ? -15.626 -6.450 17.340 1.00 95.00 93 VAL A CA 1
ATOM 758 C C . VAL A 1 93 ? -16.780 -5.507 17.672 1.00 95.00 93 VAL A C 1
ATOM 760 O O . VAL A 1 93 ? -17.556 -5.193 16.782 1.00 95.00 93 VAL A O 1
ATOM 763 N N . ARG A 1 94 ? -16.832 -4.965 18.898 1.00 95.12 94 ARG A N 1
ATOM 764 C CA . ARG A 1 94 ? -17.880 -4.011 19.302 1.00 95.12 94 ARG A CA 1
ATOM 765 C C . ARG A 1 94 ? -17.890 -2.754 18.444 1.00 95.12 94 ARG A C 1
ATOM 767 O O . ARG A 1 94 ? -18.941 -2.294 18.034 1.00 95.12 94 ARG A O 1
ATOM 774 N N . MET A 1 95 ? -16.710 -2.242 18.105 1.00 93.94 95 MET A N 1
ATOM 775 C CA . MET A 1 95 ? -16.608 -1.117 17.180 1.00 93.94 95 MET A CA 1
ATOM 776 C C . MET A 1 95 ? -17.117 -1.468 15.776 1.00 93.94 95 MET A C 1
ATOM 778 O O . MET A 1 95 ? -17.662 -0.607 15.104 1.00 93.94 95 MET A O 1
ATOM 782 N N . PHE A 1 96 ? -16.943 -2.707 15.312 1.00 95.38 96 PHE A N 1
ATOM 783 C CA . PHE A 1 96 ? -17.466 -3.132 14.015 1.00 95.38 96 PHE A CA 1
ATOM 784 C C . PHE A 1 96 ? -18.995 -3.255 14.020 1.00 95.38 96 PHE A C 1
ATOM 786 O O . PHE A 1 96 ? -19.613 -2.782 13.076 1.00 95.38 96 PHE A O 1
ATOM 793 N N . GLU A 1 97 ? -19.589 -3.807 15.082 1.00 95.00 97 GLU A N 1
ATOM 794 C CA . GLU A 1 97 ? -21.050 -3.877 15.261 1.00 95.00 97 GLU A CA 1
ATOM 795 C C . GLU A 1 97 ? -21.680 -2.478 15.244 1.00 95.00 97 GLU A C 1
ATOM 797 O O . GLU A 1 97 ? -22.554 -2.204 14.428 1.00 95.00 97 GLU A O 1
ATOM 802 N N . GLU A 1 98 ? -21.141 -1.555 16.044 1.00 94.25 98 GLU A N 1
ATOM 803 C CA . GLU A 1 98 ? -21.571 -0.151 16.076 1.00 94.25 98 GLU A CA 1
ATOM 804 C C . GLU A 1 98 ? -21.456 0.521 14.702 1.00 94.25 98 GLU A C 1
ATOM 806 O O . GLU A 1 98 ? -22.321 1.287 14.281 1.00 94.25 98 GLU A O 1
ATOM 811 N N . LEU A 1 99 ? -20.386 0.247 13.952 1.00 93.69 99 LEU A N 1
ATOM 812 C CA . LEU A 1 99 ? -20.251 0.772 12.595 1.00 93.69 99 LEU A CA 1
ATOM 813 C C . LEU A 1 99 ? -21.272 0.145 11.636 1.00 93.69 99 LEU A C 1
ATOM 815 O O . LEU A 1 99 ? -21.804 0.851 10.779 1.00 93.69 99 LEU A O 1
ATOM 819 N N . GLN A 1 100 ? -21.565 -1.148 11.777 1.00 93.50 100 GLN A N 1
ATOM 820 C CA . GLN A 1 100 ? -22.515 -1.874 10.936 1.00 93.50 100 GLN A CA 1
ATOM 821 C C . GLN A 1 100 ? -23.955 -1.391 11.152 1.00 93.50 100 GLN A C 1
ATOM 823 O O . GLN A 1 100 ? -24.665 -1.172 10.173 1.00 93.50 100 GLN A O 1
ATOM 828 N N . GLU A 1 101 ? -24.352 -1.116 12.398 1.00 93.19 101 GLU A N 1
ATOM 829 C CA . GLU A 1 101 ? -25.635 -0.465 12.724 1.00 93.19 101 GLU A CA 1
ATOM 830 C C . GLU A 1 101 ? -25.777 0.911 12.059 1.00 93.19 101 GLU A C 1
ATOM 832 O O . GLU A 1 101 ? -26.877 1.378 11.783 1.00 93.19 101 GLU A O 1
ATOM 837 N N . ASN A 1 102 ? -24.649 1.547 11.740 1.00 89.06 102 ASN A N 1
ATOM 838 C CA . ASN A 1 102 ? -24.586 2.837 11.064 1.00 89.06 102 ASN A CA 1
ATOM 839 C C . ASN A 1 102 ? -24.292 2.719 9.559 1.00 89.06 102 ASN A C 1
ATOM 841 O O . ASN A 1 102 ? -23.870 3.684 8.919 1.00 89.06 102 ASN A O 1
ATOM 845 N N . GLY A 1 103 ? -24.514 1.534 8.985 1.00 92.50 103 GLY A N 1
ATOM 846 C CA . GLY A 1 103 ? -24.452 1.287 7.545 1.00 92.50 103 GLY A CA 1
ATOM 847 C C . GLY A 1 103 ? -23.069 0.918 7.004 1.00 92.50 103 GLY A C 1
ATOM 848 O O . GLY A 1 103 ? -22.856 0.963 5.795 1.00 92.50 103 GLY A O 1
ATOM 849 N N . TYR A 1 104 ? -22.102 0.563 7.856 1.00 92.81 104 TYR A N 1
ATOM 850 C CA . TYR A 1 104 ? -20.788 0.123 7.382 1.00 92.81 104 TYR A CA 1
ATOM 851 C C . TYR A 1 104 ? -20.830 -1.304 6.812 1.00 92.81 104 TYR A C 1
ATOM 853 O O . TYR A 1 104 ? -20.988 -2.281 7.538 1.00 92.81 104 TYR A O 1
ATOM 861 N N . GLU A 1 105 ? -20.575 -1.431 5.509 1.00 91.25 105 GLU A N 1
ATOM 862 C CA . GLU A 1 105 ? -20.538 -2.715 4.779 1.00 91.25 105 GLU A CA 1
ATOM 863 C C . GLU A 1 105 ? -19.113 -3.263 4.552 1.00 91.25 105 GLU A C 1
ATOM 865 O O . GLU A 1 105 ? -18.876 -4.138 3.716 1.00 91.25 105 GLU A O 1
ATOM 870 N N . GLY A 1 106 ? -18.102 -2.673 5.193 1.00 89.19 106 GLY A N 1
ATOM 871 C CA . GLY A 1 106 ? -16.710 -3.071 4.987 1.00 89.19 106 GLY A CA 1
ATOM 872 C C . GLY A 1 106 ? -16.269 -4.245 5.865 1.00 89.19 106 GLY A C 1
ATOM 873 O O . GLY A 1 106 ? -17.015 -4.786 6.669 1.00 89.19 106 GLY A O 1
ATOM 874 N N . SER A 1 107 ? -14.997 -4.637 5.745 1.00 91.44 107 SER A N 1
ATOM 875 C CA . SER A 1 107 ? -14.444 -5.738 6.550 1.00 91.44 107 SER A CA 1
ATOM 876 C C . SER A 1 107 ? -14.089 -5.310 7.980 1.00 91.44 107 SER A C 1
ATOM 878 O O . SER A 1 107 ? -13.551 -4.214 8.189 1.00 91.44 107 SER A O 1
ATOM 880 N N . ILE A 1 108 ? -14.259 -6.227 8.937 1.00 93.56 108 ILE A N 1
ATOM 881 C CA . ILE A 1 108 ? -13.791 -6.085 10.325 1.00 93.56 108 ILE A CA 1
ATOM 882 C C . ILE A 1 108 ? -12.263 -5.940 10.430 1.00 93.56 108 ILE A C 1
ATOM 884 O O . ILE A 1 108 ? -11.760 -5.226 11.299 1.00 93.56 108 ILE A O 1
ATOM 888 N N . SER A 1 109 ? -11.499 -6.570 9.531 1.00 92.38 109 SER A N 1
ATOM 889 C CA . SER A 1 109 ? -10.031 -6.483 9.520 1.00 92.38 109 SER A CA 1
ATOM 890 C C . SER A 1 109 ? -9.553 -5.044 9.347 1.00 92.38 109 SER A C 1
ATOM 892 O O . SER A 1 109 ? -8.628 -4.611 10.032 1.00 92.38 109 SER A O 1
ATOM 894 N N . LEU A 1 110 ? -10.233 -4.278 8.491 1.00 91.12 110 LEU A N 1
ATOM 895 C CA . LEU A 1 110 ? -9.910 -2.875 8.263 1.00 91.12 110 LEU A CA 1
ATOM 896 C C . LEU A 1 110 ? -10.226 -2.004 9.489 1.00 91.12 110 LEU A C 1
ATOM 898 O O . LEU A 1 110 ? -9.449 -1.111 9.827 1.00 91.12 110 LEU A O 1
ATOM 902 N N . VAL A 1 111 ? -11.327 -2.303 10.187 1.00 92.69 111 VAL A N 1
ATOM 903 C CA . VAL A 1 111 ? -11.701 -1.646 11.451 1.00 92.69 111 VAL A CA 1
ATOM 904 C C . VAL A 1 111 ? -10.631 -1.888 12.509 1.00 92.69 111 VAL A C 1
ATOM 906 O O . VAL A 1 111 ? -10.145 -0.938 13.118 1.00 92.69 111 VAL A O 1
ATOM 909 N N . ARG A 1 112 ? -10.198 -3.143 12.682 1.00 91.75 112 ARG A N 1
ATOM 910 C CA . ARG A 1 112 ? -9.126 -3.510 13.622 1.00 91.75 112 ARG A CA 1
ATOM 911 C C . ARG A 1 112 ? -7.804 -2.826 13.284 1.00 91.75 112 ARG A C 1
ATOM 913 O O . ARG A 1 112 ? -7.148 -2.308 14.184 1.00 91.75 112 ARG A O 1
ATOM 920 N N . GLU A 1 113 ? -7.436 -2.784 12.004 1.00 89.94 113 GLU A N 1
ATOM 921 C CA . GLU A 1 113 ? -6.236 -2.088 11.531 1.00 89.94 113 GLU A CA 1
ATOM 922 C C . GLU A 1 113 ? -6.286 -0.595 11.891 1.00 89.94 113 GLU A C 1
ATOM 924 O O . GLU A 1 113 ? -5.348 -0.062 12.485 1.00 89.94 113 GLU A O 1
ATOM 929 N N . LYS A 1 114 ? -7.395 0.088 11.578 1.00 90.06 114 LYS A N 1
ATOM 930 C CA . LYS A 1 114 ? -7.569 1.516 11.878 1.00 90.06 114 LYS A CA 1
ATOM 931 C C . LYS A 1 114 ? -7.599 1.776 13.385 1.00 90.06 114 LYS A C 1
ATOM 933 O O . LYS A 1 114 ? -6.928 2.693 13.849 1.00 90.06 114 LYS A O 1
ATOM 938 N N . LEU A 1 115 ? -8.309 0.948 14.151 1.00 91.12 115 LEU A N 1
ATOM 939 C CA . LEU A 1 115 ? -8.375 1.027 15.612 1.00 91.12 115 LEU A CA 1
ATOM 940 C C . LEU A 1 115 ? -6.991 0.857 16.253 1.00 91.12 115 LEU A C 1
ATOM 942 O O . LEU A 1 115 ? -6.633 1.612 17.154 1.00 91.12 115 LEU A O 1
ATOM 946 N N . SER A 1 116 ? -6.185 -0.084 15.755 1.00 87.69 116 SER A N 1
ATOM 947 C CA . SER A 1 116 ? -4.807 -0.279 16.216 1.00 87.69 116 SER A CA 1
ATOM 948 C C . SER A 1 116 ? -3.908 0.919 15.917 1.00 87.69 116 SER A C 1
ATOM 950 O O . SER A 1 116 ? -2.968 1.149 16.665 1.00 87.69 116 SER A O 1
ATOM 952 N N . ARG A 1 117 ? -4.164 1.661 14.833 1.00 87.44 117 ARG A N 1
ATOM 953 C CA . ARG A 1 117 ? -3.423 2.890 14.505 1.00 87.44 117 ARG A CA 1
ATOM 954 C C . ARG A 1 117 ? -3.868 4.086 15.348 1.00 87.44 117 ARG A C 1
ATOM 956 O O . ARG A 1 117 ? -3.069 4.985 15.571 1.00 87.44 117 ARG A O 1
ATOM 963 N N . MET A 1 118 ? -5.130 4.117 15.781 1.00 87.31 118 MET A N 1
ATOM 964 C CA . MET A 1 118 ? -5.662 5.183 16.641 1.00 87.31 118 MET A CA 1
ATOM 965 C C . MET A 1 118 ? -5.232 5.029 18.098 1.00 87.31 118 MET A C 1
ATOM 967 O O . MET A 1 118 ? -5.071 6.024 18.798 1.00 87.31 118 MET A O 1
ATOM 971 N N . ARG A 1 119 ? -5.025 3.794 18.561 1.00 84.44 119 ARG A N 1
ATOM 972 C CA . ARG A 1 119 ? -4.489 3.541 19.897 1.00 84.44 119 ARG A CA 1
ATOM 973 C C . ARG A 1 119 ? -2.968 3.692 19.888 1.00 84.44 119 ARG A C 1
ATOM 975 O O . ARG A 1 119 ? -2.320 3.078 19.041 1.00 84.44 119 ARG A O 1
ATOM 982 N N . PRO A 1 120 ? -2.371 4.430 20.839 1.00 71.75 120 PRO A N 1
ATOM 983 C CA . PRO A 1 120 ? -0.934 4.347 21.038 1.00 71.75 120 PRO A CA 1
ATOM 984 C C . PRO A 1 120 ? -0.590 2.894 21.379 1.00 71.75 120 PRO A C 1
ATOM 986 O O . PRO A 1 120 ? -1.120 2.326 22.336 1.00 71.75 120 PRO A O 1
ATOM 989 N N . SER A 1 121 ? 0.266 2.260 20.575 1.00 65.81 121 SER A N 1
ATOM 990 C CA . SER A 1 121 ? 0.781 0.936 20.917 1.00 65.81 121 SER A CA 1
ATOM 991 C C . SER A 1 121 ? 1.546 1.059 22.228 1.00 65.81 121 SER A C 1
ATOM 993 O O . SER A 1 121 ? 2.512 1.820 22.305 1.00 65.81 121 SER A O 1
ATOM 995 N N . ALA A 1 122 ? 1.153 0.293 23.247 1.00 63.78 122 ALA A N 1
ATOM 996 C CA . ALA A 1 122 ? 1.974 0.150 24.438 1.00 63.78 122 ALA A CA 1
ATOM 997 C C . ALA A 1 122 ? 3.365 -0.323 23.992 1.00 63.78 122 ALA A C 1
ATOM 999 O O . ALA A 1 122 ? 3.488 -1.302 23.246 1.00 63.78 122 ALA A O 1
ATOM 1000 N N . LYS A 1 123 ? 4.415 0.406 24.387 1.00 61.41 123 LYS A N 1
ATOM 1001 C CA . LYS A 1 123 ? 5.790 -0.043 24.159 1.00 61.41 123 LYS A CA 1
ATOM 1002 C C . LYS A 1 123 ? 5.925 -1.392 24.860 1.00 61.41 123 LYS A C 1
ATOM 1004 O O . LYS A 1 123 ? 5.652 -1.483 26.055 1.00 61.41 123 LYS A O 1
ATOM 1009 N N . LYS A 1 124 ? 6.305 -2.442 24.125 1.00 65.81 124 LYS A N 1
ATOM 1010 C CA . LYS A 1 124 ? 6.642 -3.724 24.751 1.00 65.81 124 LYS A CA 1
ATOM 1011 C C . LYS A 1 124 ? 7.784 -3.449 25.723 1.00 65.81 124 LYS A C 1
ATOM 1013 O O . LYS A 1 124 ? 8.835 -2.967 25.302 1.00 65.81 124 LYS A O 1
ATOM 1018 N N . THR A 1 125 ? 7.556 -3.688 27.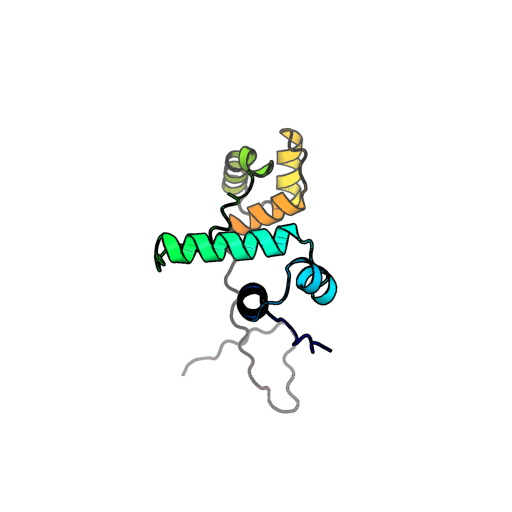009 1.00 66.81 125 THR A N 1
ATOM 1019 C CA . THR A 1 125 ? 8.619 -3.619 28.007 1.00 66.81 125 THR A CA 1
ATOM 1020 C C . THR A 1 125 ? 9.695 -4.628 27.617 1.00 66.81 125 THR A C 1
ATOM 1022 O O . THR A 1 125 ? 9.390 -5.755 27.219 1.00 66.81 125 THR A O 1
ATOM 1025 N N . ALA A 1 126 ? 10.957 -4.202 27.643 1.00 70.12 126 ALA A N 1
ATOM 1026 C CA . ALA A 1 126 ? 12.068 -5.093 27.347 1.00 70.12 126 ALA A CA 1
ATOM 1027 C C . ALA A 1 126 ? 12.063 -6.235 28.372 1.00 70.12 126 ALA A C 1
ATOM 1029 O O . ALA A 1 126 ? 12.082 -5.993 29.578 1.00 70.12 126 ALA A O 1
ATOM 1030 N N . ILE A 1 127 ? 12.003 -7.478 27.891 1.00 70.44 127 ILE A N 1
ATOM 1031 C CA . ILE A 1 127 ? 12.118 -8.657 28.749 1.00 70.44 127 ILE A CA 1
ATOM 1032 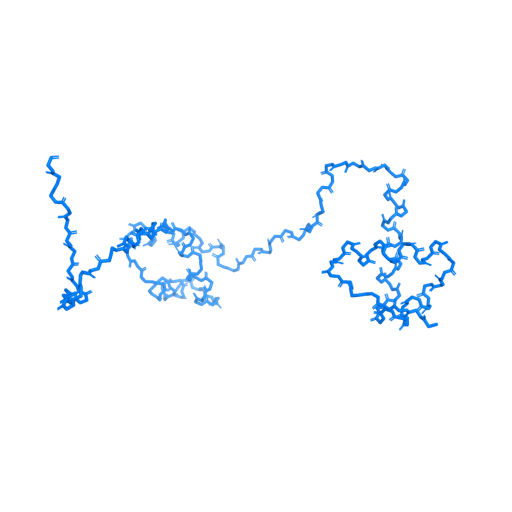C C . ILE A 1 127 ? 13.593 -8.761 29.130 1.00 70.44 127 ILE A C 1
ATOM 1034 O O . ILE A 1 127 ? 14.409 -9.187 28.312 1.00 70.44 127 ILE A O 1
ATOM 1038 N N . ASN A 1 128 ? 13.942 -8.335 30.344 1.00 68.81 128 ASN A N 1
ATOM 1039 C CA . ASN A 1 128 ? 15.291 -8.515 30.862 1.00 68.81 128 ASN A CA 1
ATOM 1040 C C . ASN A 1 128 ? 15.493 -10.001 31.192 1.00 68.81 128 ASN A C 1
ATOM 1042 O O . ASN A 1 128 ? 14.890 -10.516 32.134 1.00 68.81 128 ASN A O 1
ATOM 1046 N N . ARG A 1 129 ? 16.284 -10.700 30.374 1.00 64.25 129 ARG A N 1
ATOM 1047 C CA . ARG A 1 129 ? 16.676 -12.088 30.626 1.00 64.25 129 ARG A CA 1
ATOM 1048 C C . ARG A 1 129 ? 17.890 -12.069 31.545 1.00 64.25 129 ARG A C 1
ATOM 1050 O O . ARG A 1 129 ? 18.929 -11.548 31.158 1.00 64.25 129 ARG A O 1
ATOM 1057 N N . PHE A 1 130 ? 17.742 -12.624 32.740 1.00 70.69 130 PHE A N 1
ATOM 1058 C CA . PHE A 1 130 ? 18.846 -12.861 33.662 1.00 70.69 130 PHE A CA 1
ATOM 1059 C C . PHE A 1 130 ? 19.098 -14.365 33.759 1.00 70.69 130 PHE A C 1
ATOM 1061 O O . PHE A 1 130 ? 18.164 -15.162 33.644 1.00 70.69 130 PHE A O 1
ATOM 1068 N N . GLU A 1 131 ? 20.358 -14.746 33.927 1.00 67.94 131 GLU A N 1
ATOM 1069 C CA . GLU A 1 131 ? 20.743 -16.137 34.141 1.00 67.94 131 GLU A CA 1
ATOM 1070 C C . GLU A 1 131 ? 20.440 -16.539 35.588 1.00 67.94 131 GLU A C 1
ATOM 1072 O O . GLU A 1 131 ? 20.626 -15.756 36.521 1.00 67.94 131 GLU A O 1
ATOM 1077 N N . THR A 1 132 ? 19.928 -17.754 35.764 1.00 70.06 132 THR A N 1
ATOM 1078 C CA . THR A 1 132 ? 19.716 -18.384 37.071 1.00 70.06 132 THR A CA 1
ATOM 1079 C C . THR A 1 132 ? 20.808 -19.418 37.315 1.00 70.06 132 THR A C 1
ATOM 1081 O O . THR A 1 132 ? 21.215 -20.108 36.382 1.00 70.06 132 THR A O 1
ATOM 1084 N N . GLU A 1 133 ? 21.252 -19.562 38.564 1.00 72.88 133 GLU A N 1
ATOM 1085 C CA . GLU A 1 133 ? 22.210 -20.602 38.952 1.00 72.88 133 GLU A CA 1
ATOM 1086 C C . GLU A 1 133 ? 21.642 -22.019 38.747 1.00 72.88 133 GLU A C 1
ATOM 1088 O O . GLU A 1 133 ? 20.423 -22.236 38.718 1.00 72.88 133 GLU A O 1
ATOM 1093 N N . ALA A 1 134 ? 22.536 -22.999 38.587 1.00 71.56 134 ALA A N 1
ATOM 1094 C CA . ALA A 1 134 ? 22.163 -24.388 38.345 1.00 71.56 134 ALA A CA 1
ATOM 1095 C C . ALA A 1 134 ? 21.276 -24.932 39.482 1.00 71.56 134 ALA A C 1
ATOM 1097 O O . ALA A 1 134 ? 21.636 -24.874 40.653 1.00 71.56 134 ALA A O 1
ATOM 1098 N N . GLY A 1 135 ? 20.108 -25.475 39.127 1.00 74.31 135 GLY A N 1
ATOM 1099 C CA . GLY A 1 135 ? 19.153 -26.055 40.078 1.00 74.31 135 GLY A CA 1
ATOM 1100 C C . GLY A 1 135 ? 18.084 -25.094 40.610 1.00 74.31 135 GLY A C 1
ATOM 1101 O O . GLY A 1 135 ? 17.187 -25.539 41.324 1.00 74.31 135 GLY A O 1
ATOM 1102 N N . VAL A 1 136 ? 18.111 -23.809 40.236 1.00 63.75 136 VAL A N 1
ATOM 1103 C CA . VAL A 1 136 ? 17.129 -22.820 40.705 1.00 63.75 136 VAL A CA 1
ATOM 1104 C C . VAL A 1 136 ? 16.120 -22.480 39.601 1.00 63.75 136 VAL A C 1
ATOM 1106 O O . VAL A 1 136 ? 16.470 -21.898 38.577 1.00 63.75 136 VAL A O 1
ATOM 1109 N N . HIS A 1 137 ? 14.841 -22.817 39.814 1.00 57.62 137 HIS A N 1
ATOM 1110 C CA . HIS A 1 137 ? 13.737 -22.456 38.917 1.00 57.62 137 HIS A CA 1
ATOM 1111 C C . HIS A 1 137 ? 12.689 -21.616 39.652 1.00 57.62 137 HIS A C 1
ATOM 1113 O O . HIS A 1 137 ? 11.887 -22.135 40.428 1.00 57.62 137 HIS A O 1
ATOM 1119 N N . TYR A 1 138 ? 12.656 -20.314 39.375 1.00 60.78 138 TYR A N 1
ATOM 1120 C CA . TYR A 1 138 ? 11.544 -19.463 39.787 1.00 60.78 138 TYR A CA 1
ATOM 1121 C C . TYR A 1 138 ? 10.462 -19.555 38.710 1.00 60.78 138 TYR A C 1
ATOM 1123 O O . TYR A 1 138 ? 10.697 -19.213 37.552 1.00 60.78 138 TYR A O 1
ATOM 1131 N N . GLY A 1 139 ? 9.301 -20.103 39.075 1.00 54.06 139 GLY A N 1
ATOM 1132 C CA . GLY A 1 139 ? 8.207 -20.395 38.149 1.00 54.06 139 GLY A CA 1
ATOM 1133 C C . GLY A 1 139 ? 7.756 -19.195 37.304 1.00 54.06 139 GLY A C 1
ATOM 1134 O O . GLY A 1 139 ? 8.065 -18.039 37.580 1.00 54.06 139 GLY A O 1
ATOM 1135 N N . LYS A 1 140 ? 6.962 -19.485 36.268 1.00 48.69 140 LYS A N 1
ATOM 1136 C CA . LYS A 1 140 ? 6.664 -18.613 35.112 1.00 48.69 140 LYS A CA 1
ATOM 1137 C C . LYS A 1 140 ? 6.067 -17.213 35.403 1.00 48.69 140 LYS A C 1
ATOM 11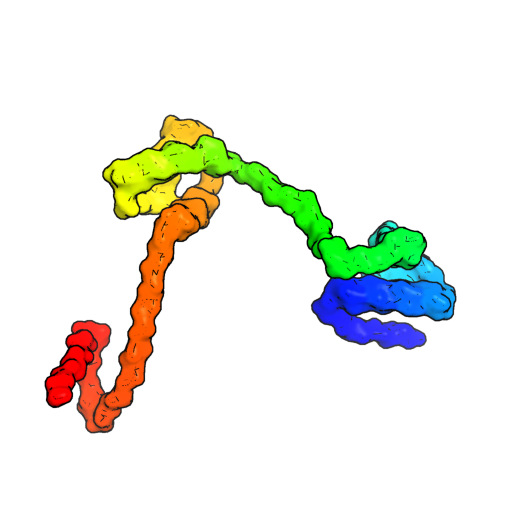39 O O . LYS A 1 140 ? 5.933 -16.448 34.457 1.00 48.69 140 LYS A O 1
ATOM 1144 N N . ASN A 1 141 ? 5.745 -16.857 36.654 1.00 43.38 141 ASN A N 1
ATOM 1145 C CA . ASN A 1 141 ? 5.072 -15.605 37.042 1.00 43.38 141 ASN A CA 1
ATOM 1146 C C . ASN A 1 141 ? 5.721 -14.878 38.245 1.00 43.38 141 ASN A C 1
ATOM 1148 O O . ASN A 1 141 ? 5.009 -14.307 39.069 1.00 43.38 141 ASN A O 1
ATOM 1152 N N . VAL A 1 142 ? 7.049 -14.885 38.392 1.00 47.19 142 VAL A N 1
ATOM 1153 C CA . VAL A 1 142 ? 7.720 -14.090 39.441 1.00 47.19 142 VAL A CA 1
ATOM 1154 C C . VAL A 1 142 ? 8.417 -12.877 38.816 1.00 47.19 142 VAL A C 1
ATOM 1156 O O . VAL A 1 142 ? 9.326 -13.030 38.005 1.00 47.19 142 VAL A O 1
ATOM 1159 N N . ILE A 1 143 ? 8.004 -11.661 39.194 1.00 46.75 143 ILE A N 1
ATOM 1160 C CA . ILE A 1 143 ? 8.732 -10.419 38.885 1.00 46.75 143 ILE A CA 1
ATOM 1161 C C . ILE A 1 143 ? 9.631 -10.115 40.090 1.00 46.75 143 ILE A C 1
ATOM 1163 O O . ILE A 1 143 ? 9.162 -9.586 41.094 1.00 46.75 143 ILE A O 1
ATOM 1167 N N . MET A 1 144 ? 10.914 -10.478 40.016 1.00 50.72 144 MET A N 1
ATOM 1168 C CA . MET A 1 144 ? 11.90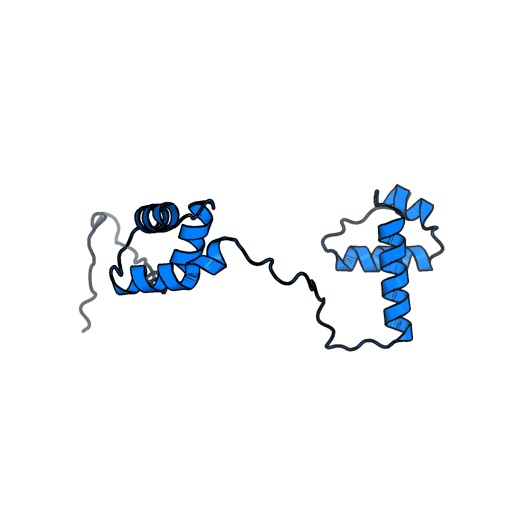5 -10.116 41.038 1.00 50.72 144 MET A CA 1
ATOM 1169 C C . MET A 1 144 ? 12.528 -8.756 40.712 1.00 50.72 144 MET A C 1
ATOM 1171 O O . MET A 1 144 ? 13.181 -8.583 39.684 1.00 50.72 144 MET A O 1
ATOM 1175 N N . VAL A 1 145 ? 12.324 -7.785 41.603 1.00 44.84 145 VAL A N 1
ATOM 1176 C CA . VAL A 1 145 ? 12.954 -6.460 41.544 1.00 44.84 145 VAL A CA 1
ATOM 1177 C C . VAL A 1 145 ? 14.294 -6.538 42.279 1.00 44.84 145 VAL A C 1
ATOM 1179 O O . VAL A 1 145 ? 14.333 -6.929 43.445 1.00 44.84 145 VAL A O 1
ATOM 1182 N N . ARG A 1 146 ? 15.401 -6.174 41.613 1.00 38.84 146 ARG A N 1
ATOM 1183 C CA . ARG A 1 146 ? 16.711 -6.022 42.272 1.00 38.84 146 ARG A CA 1
ATOM 1184 C C . ARG A 1 146 ? 16.579 -4.977 43.382 1.00 38.84 146 ARG A C 1
ATOM 1186 O O . ARG A 1 146 ? 16.217 -3.836 43.106 1.00 38.84 146 ARG A O 1
ATOM 1193 N N . LYS A 1 147 ? 16.898 -5.356 44.619 1.00 34.22 147 LYS A N 1
ATOM 1194 C CA . LYS A 1 147 ? 17.101 -4.404 45.711 1.00 34.22 147 LYS A CA 1
ATOM 1195 C C . LYS A 1 147 ? 18.425 -3.690 45.431 1.00 34.22 147 LYS A C 1
ATOM 1197 O O . LYS A 1 147 ? 19.474 -4.326 45.485 1.00 34.22 147 LYS A O 1
ATOM 1202 N N . SER A 1 148 ? 18.362 -2.422 45.032 1.00 37.50 148 SER A N 1
ATOM 1203 C CA . SER A 1 148 ? 19.553 -1.576 44.946 1.00 37.50 148 SER A CA 1
ATOM 1204 C C . SER A 1 148 ? 20.151 -1.437 46.346 1.00 37.50 148 SER A C 1
ATOM 1206 O O . SER A 1 148 ? 19.413 -1.161 47.296 1.00 37.50 148 SER A O 1
ATOM 1208 N N . ILE A 1 149 ? 21.456 -1.690 46.454 1.00 39.16 149 ILE A N 1
ATOM 1209 C CA . ILE A 1 149 ? 22.304 -1.184 47.540 1.00 39.16 149 ILE A CA 1
ATOM 1210 C C . ILE A 1 149 ? 22.572 0.289 47.244 1.00 39.16 149 ILE A C 1
ATOM 1212 O O . ILE A 1 149 ? 22.776 0.594 46.044 1.00 39.16 149 ILE A O 1
#

Organism: NCBI:txid890399

Secondary structure (DSSP, 8-state):
--------SHHHHHHHHHHHHHTT--HHHHHHHHT--HHHHHHHHHHHHHHHHT---TT--------PPPPGGGGGHHHHHHHHHH-TT--HHHHHHHHHHTT--S-HHHHHHHHHHHSPPPPPPP----PPPTT----TT--PPP---

pLDDT: mean 78.78, std 16.39, range [34.22, 95.38]